Protein AF-A0A820ENM4-F1 (afdb_monomer)

Foldseek 3Di:
DDKDQFDPPAPPVQFGIKDWDADPPVRDIDIDGHNDPDPVVVVVCCCPPPPPD

Structure (mmCIF, N/CA/C/O backbone):
data_AF-A0A820ENM4-F1
#
_entry.id   AF-A0A820ENM4-F1
#
loop_
_atom_site.group_PDB
_atom_site.id
_atom_site.type_symbol
_atom_site.label_atom_id
_atom_site.label_alt_id
_atom_site.label_comp_id
_atom_site.label_asym_id
_atom_site.label_entity_id
_atom_site.label_seq_id
_atom_site.pdbx_PDB_ins_code
_atom_site.Cartn_x
_atom_site.Cartn_y
_atom_site.Cartn_z
_atom_site.occupancy
_atom_site.B_iso_or_equiv
_atom_site.auth_seq_id
_atom_site.auth_comp_id
_atom_site.auth_asym_id
_atom_site.auth_atom_id
_atom_site.pdbx_PDB_model_num
ATOM 1 N N . MET A 1 1 ? -3.711 6.446 -1.687 1.00 86.25 1 MET A N 1
ATOM 2 C CA . MET A 1 1 ? -2.454 5.701 -1.921 1.00 86.25 1 MET A CA 1
ATOM 3 C C . MET A 1 1 ? -1.908 6.126 -3.270 1.00 86.25 1 MET A C 1
ATOM 5 O O . MET A 1 1 ? 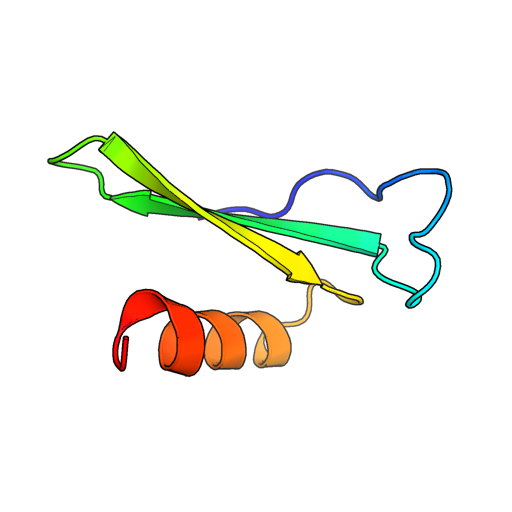-2.705 6.404 -4.159 1.00 86.25 1 MET A O 1
ATOM 9 N N . GLY A 1 2 ? -0.589 6.224 -3.413 1.00 91.12 2 GLY A N 1
ATOM 10 C CA . GLY A 1 2 ? 0.025 6.583 -4.688 1.00 91.12 2 GLY A CA 1
ATOM 11 C C . GLY A 1 2 ? 1.515 6.270 -4.740 1.00 91.12 2 GLY A C 1
ATOM 12 O O . GLY 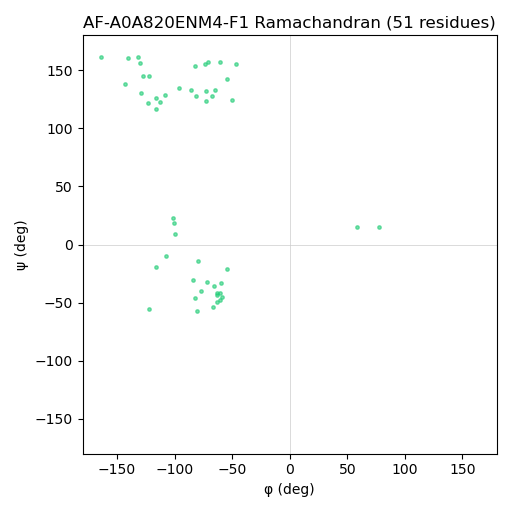A 1 2 ? 2.166 6.096 -3.709 1.00 91.12 2 GLY A O 1
ATOM 13 N N . PHE A 1 3 ? 2.044 6.197 -5.961 1.00 91.31 3 PHE A N 1
ATOM 14 C CA . PHE A 1 3 ? 3.479 6.142 -6.216 1.00 91.31 3 PHE A CA 1
ATOM 15 C C . PHE A 1 3 ? 4.004 7.536 -6.530 1.00 91.31 3 PHE A C 1
ATOM 17 O O . PHE A 1 3 ? 3.439 8.254 -7.352 1.00 91.31 3 PHE A O 1
ATOM 24 N N . HIS A 1 4 ? 5.124 7.892 -5.917 1.00 88.12 4 HIS A N 1
ATOM 25 C CA . HIS A 1 4 ? 5.867 9.087 -6.289 1.00 88.12 4 HIS A CA 1
ATOM 26 C C . HIS A 1 4 ? 6.756 8.788 -7.498 1.00 88.12 4 HIS A C 1
ATOM 28 O O . HIS A 1 4 ? 7.131 7.632 -7.725 1.00 88.12 4 HIS A O 1
ATOM 34 N N . ARG A 1 5 ? 7.063 9.838 -8.276 1.00 77.12 5 ARG A N 1
ATOM 35 C CA . ARG A 1 5 ? 7.901 9.781 -9.488 1.00 77.12 5 ARG A CA 1
ATOM 36 C C . ARG A 1 5 ? 9.190 8.983 -9.244 1.00 77.12 5 ARG A C 1
ATOM 38 O O . ARG A 1 5 ? 9.646 8.926 -8.099 1.00 77.12 5 ARG A O 1
ATOM 45 N N . PRO A 1 6 ? 9.793 8.413 -10.305 1.00 76.81 6 PRO A N 1
ATOM 46 C CA . PRO A 1 6 ? 11.045 7.688 -10.175 1.00 76.81 6 PRO A CA 1
ATOM 47 C C . PRO A 1 6 ? 12.077 8.513 -9.401 1.00 76.81 6 PRO A C 1
ATOM 49 O O . PRO A 1 6 ? 12.347 9.656 -9.773 1.00 76.81 6 PRO A O 1
ATOM 52 N N . ILE A 1 7 ? 12.614 7.956 -8.314 1.00 82.62 7 ILE A N 1
ATOM 53 C CA . ILE A 1 7 ? 13.684 8.602 -7.560 1.00 82.62 7 ILE A CA 1
ATOM 54 C C . ILE A 1 7 ? 14.973 8.517 -8.374 1.00 82.62 7 ILE A C 1
ATOM 56 O O . ILE A 1 7 ? 15.414 7.433 -8.762 1.00 82.62 7 ILE A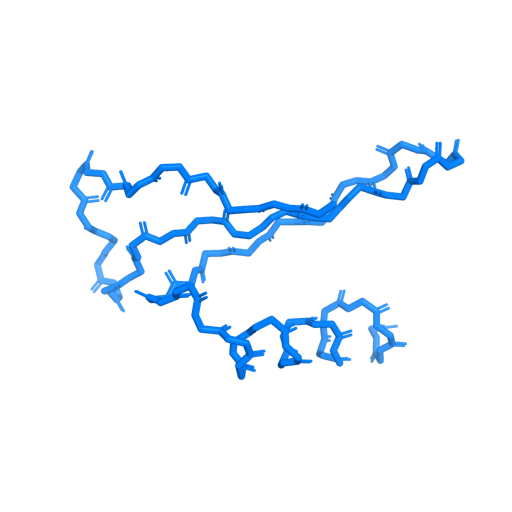 O 1
ATOM 60 N N . THR A 1 8 ? 15.557 9.682 -8.633 1.00 79.62 8 THR A N 1
ATOM 61 C CA . THR A 1 8 ? 16.823 9.826 -9.347 1.00 79.62 8 THR A CA 1
ATOM 62 C C . THR A 1 8 ? 17.787 10.595 -8.445 1.00 79.62 8 THR A C 1
ATOM 64 O O . THR A 1 8 ? 17.465 11.723 -8.068 1.00 79.62 8 THR A O 1
ATOM 67 N N . PRO A 1 9 ? 18.954 10.026 -8.095 1.00 75.06 9 PRO A N 1
ATOM 68 C CA . PRO A 1 9 ? 19.455 8.709 -8.499 1.00 75.06 9 PRO A CA 1
ATOM 69 C C . PRO A 1 9 ? 18.730 7.542 -7.804 1.00 75.06 9 PRO A C 1
ATOM 71 O O . PRO A 1 9 ? 18.192 7.682 -6.705 1.00 75.06 9 PRO A O 1
ATOM 74 N N . THR A 1 10 ? 18.745 6.370 -8.446 1.00 78.81 10 THR A N 1
ATOM 75 C CA . THR A 1 10 ? 18.215 5.124 -7.872 1.00 78.81 10 THR A CA 1
ATOM 76 C C . THR A 1 10 ? 18.861 4.844 -6.517 1.00 78.81 10 THR A C 1
ATOM 78 O O . THR A 1 10 ? 20.063 5.059 -6.345 1.00 78.81 10 THR A O 1
ATOM 8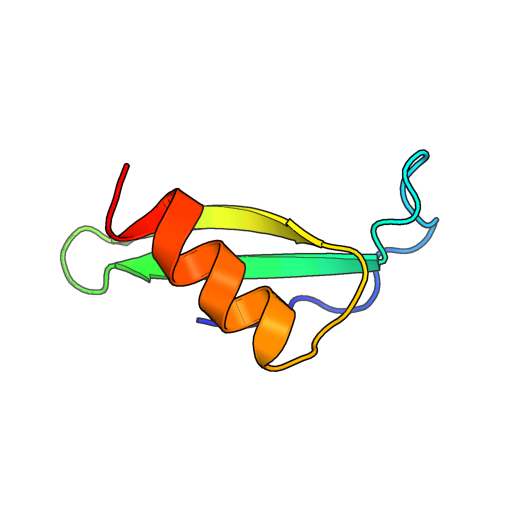1 N N . SER A 1 11 ? 18.098 4.323 -5.552 1.00 82.56 11 SER A N 1
ATOM 82 C CA . SER A 1 11 ? 18.682 3.983 -4.250 1.00 82.56 11 SER A CA 1
ATOM 83 C C . SER A 1 11 ? 19.785 2.926 -4.398 1.00 82.56 11 SER A C 1
ATOM 85 O O . SER A 1 11 ? 19.755 2.111 -5.322 1.00 82.56 11 SER A O 1
ATOM 87 N N . ARG A 1 12 ? 20.714 2.856 -3.431 1.00 80.19 12 ARG A N 1
ATOM 88 C CA . ARG A 1 12 ? 21.774 1.823 -3.390 1.00 80.19 12 ARG A CA 1
ATOM 89 C C . ARG A 1 12 ? 21.237 0.383 -3.457 1.00 80.19 12 ARG A C 1
ATOM 91 O O . ARG A 1 12 ? 21.977 -0.522 -3.812 1.00 80.19 12 ARG A O 1
ATOM 98 N N . ARG A 1 13 ? 19.960 0.166 -3.112 1.00 83.19 13 ARG A N 1
ATOM 99 C CA . ARG A 1 13 ? 19.272 -1.140 -3.154 1.00 83.19 13 ARG A CA 1
ATOM 100 C C . ARG A 1 13 ? 18.389 -1.325 -4.398 1.00 83.19 13 ARG A C 1
ATOM 102 O O . ARG A 1 13 ? 17.604 -2.267 -4.454 1.00 83.19 13 ARG A O 1
ATOM 109 N N . GLY A 1 14 ? 18.473 -0.419 -5.373 1.00 85.19 14 GLY A N 1
ATOM 110 C CA . GLY A 1 14 ? 17.696 -0.473 -6.612 1.00 85.19 14 GLY A CA 1
ATOM 111 C C . GLY A 1 14 ? 16.237 -0.031 -6.469 1.00 85.19 14 GLY A C 1
ATOM 112 O O . GLY A 1 14 ? 15.435 -0.311 -7.358 1.00 85.19 14 GLY A O 1
ATOM 113 N N . ASN A 1 15 ? 15.868 0.642 -5.372 1.00 89.06 15 ASN A N 1
ATOM 114 C CA . ASN A 1 15 ? 14.520 1.197 -5.236 1.00 89.06 15 ASN A CA 1
ATOM 115 C C . ASN A 1 15 ? 14.375 2.412 -6.154 1.00 89.06 15 ASN A C 1
ATOM 117 O O . ASN A 1 15 ? 15.242 3.289 -6.158 1.00 89.06 15 ASN A O 1
ATOM 121 N N . LYS A 1 16 ? 13.280 2.442 -6.913 1.00 90.7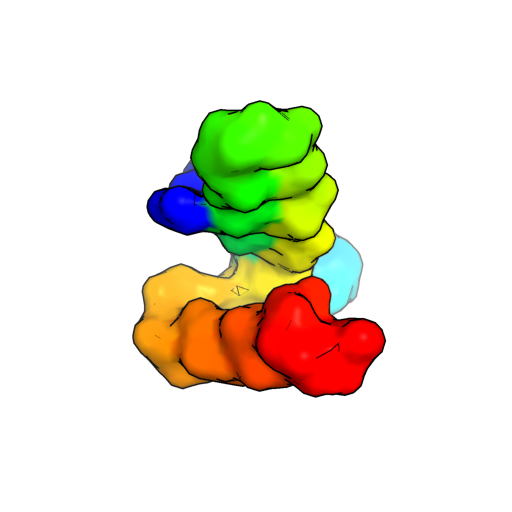5 16 LYS A N 1
ATOM 122 C CA . LYS A 1 16 ? 12.972 3.468 -7.915 1.00 90.75 16 LYS A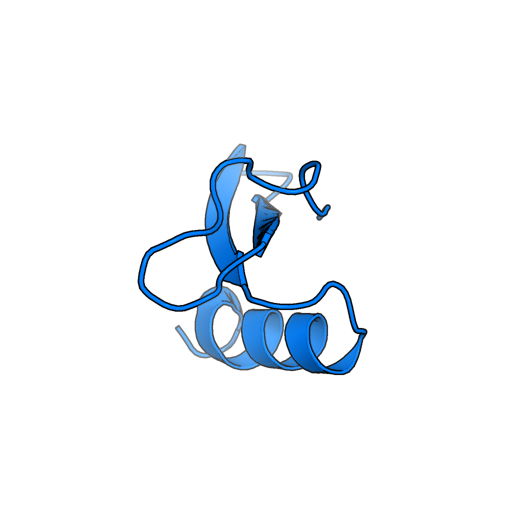 CA 1
ATOM 123 C C . LYS A 1 16 ? 11.726 4.263 -7.567 1.00 90.75 16 LYS A C 1
ATOM 125 O O . LYS A 1 16 ? 11.573 5.358 -8.075 1.00 90.75 16 LYS A O 1
ATOM 130 N N . TYR A 1 17 ? 10.855 3.757 -6.706 1.00 91.44 17 TYR A N 1
ATOM 131 C CA . TYR A 1 17 ? 9.589 4.403 -6.385 1.00 91.44 17 TYR A CA 1
ATOM 132 C C . TYR A 1 17 ? 9.408 4.498 -4.877 1.00 91.44 17 TYR A C 1
ATOM 134 O O . TYR A 1 17 ? 9.969 3.711 -4.114 1.00 91.44 17 TYR A O 1
ATOM 142 N N . ILE A 1 18 ? 8.590 5.452 -4.449 1.00 92.88 18 ILE A N 1
ATOM 143 C CA . ILE A 1 18 ? 8.108 5.533 -3.072 1.00 92.88 18 ILE A CA 1
ATOM 144 C C . ILE A 1 18 ? 6.599 5.350 -3.124 1.00 92.88 18 ILE A C 1
ATOM 146 O O . ILE A 1 18 ? 5.904 6.174 -3.723 1.00 92.88 18 ILE A O 1
ATOM 150 N N . ILE A 1 19 ? 6.100 4.282 -2.508 1.00 94.69 19 ILE A N 1
ATOM 151 C CA . ILE A 1 19 ? 4.666 4.103 -2.284 1.00 94.69 19 ILE A CA 1
ATOM 152 C C . ILE A 1 19 ? 4.283 4.811 -0.988 1.00 94.69 19 ILE A C 1
ATOM 154 O O . ILE A 1 19 ? 4.979 4.673 0.020 1.00 94.69 19 ILE A O 1
ATOM 158 N N . SER A 1 20 ? 3.200 5.583 -1.016 1.00 94.81 20 SER A N 1
ATOM 159 C CA . SER A 1 20 ? 2.584 6.144 0.185 1.00 94.81 20 SER A CA 1
ATOM 160 C C . SER A 1 20 ? 1.130 5.732 0.320 1.00 94.81 20 SER A C 1
ATOM 162 O O . SER A 1 20 ? 0.376 5.630 -0.656 1.00 94.81 20 SER A O 1
ATOM 164 N N . LEU A 1 21 ? 0.723 5.548 1.568 1.00 95.25 21 LEU A N 1
ATOM 165 C CA . LEU A 1 21 ? -0.663 5.415 1.966 1.00 95.25 21 LEU A CA 1
ATOM 166 C C . LEU A 1 21 ? -0.927 6.381 3.111 1.00 95.25 21 LEU A C 1
ATOM 168 O O . LEU A 1 21 ? -0.175 6.433 4.079 1.00 95.25 21 LEU A O 1
ATOM 172 N N . THR A 1 22 ? -1.993 7.153 2.961 1.00 95.06 22 THR A N 1
ATOM 173 C CA . THR A 1 22 ? -2.465 8.099 3.964 1.00 95.06 22 THR A CA 1
ATOM 174 C C . THR A 1 22 ? -3.796 7.592 4.474 1.00 95.06 22 THR A C 1
ATOM 176 O O . THR A 1 22 ? -4.719 7.404 3.678 1.00 95.06 22 THR A O 1
ATOM 179 N N . ASP A 1 23 ? -3.885 7.373 5.779 1.00 94.25 23 ASP A N 1
ATOM 180 C CA . ASP A 1 23 ? -5.161 7.174 6.445 1.00 94.25 23 ASP A CA 1
ATOM 181 C C . ASP A 1 23 ? -5.961 8.483 6.400 1.00 94.25 23 ASP A C 1
ATOM 183 O O . ASP A 1 23 ? -5.459 9.558 6.734 1.00 94.25 23 ASP A O 1
ATOM 187 N N . ILE A 1 24 ? -7.205 8.414 5.930 1.00 94.19 24 ILE A N 1
ATOM 188 C CA . ILE A 1 24 ? -7.990 9.617 5.625 1.00 94.19 24 ILE A CA 1
ATOM 189 C C . ILE A 1 24 ? -8.432 10.337 6.902 1.00 94.19 24 ILE A C 1
ATOM 191 O O . ILE A 1 24 ? -8.523 11.569 6.877 1.00 94.19 24 ILE A O 1
ATOM 195 N N . LEU A 1 25 ? -8.684 9.602 7.988 1.00 96.31 25 LEU A N 1
ATOM 196 C CA . LEU A 1 25 ? -9.228 10.136 9.234 1.00 96.31 25 LEU A CA 1
ATOM 197 C C . LEU A 1 25 ? -8.136 10.791 10.087 1.00 96.31 25 LEU A C 1
ATOM 199 O O . LEU A 1 25 ? -8.214 11.975 10.397 1.00 96.31 25 LEU A O 1
ATOM 203 N N . SER A 1 26 ? -7.097 10.030 10.420 1.00 96.38 26 SER A N 1
ATOM 204 C CA . SER A 1 26 ? -5.976 10.465 11.262 1.00 96.38 26 SER A CA 1
ATOM 205 C C . SER A 1 26 ? -4.934 11.294 10.514 1.00 96.38 26 SER A C 1
ATOM 207 O O . SER A 1 26 ? -4.066 11.899 11.139 1.00 96.38 26 SER A O 1
ATOM 209 N N . LYS A 1 27 ? -4.979 11.289 9.173 1.00 94.56 27 LYS A N 1
ATOM 210 C CA . LYS A 1 27 ? -3.920 11.815 8.295 1.00 94.56 27 LYS A CA 1
ATOM 211 C C . LYS A 1 27 ? -2.561 11.143 8.501 1.00 94.56 27 LYS A C 1
ATOM 213 O O . LYS A 1 27 ? -1.557 11.642 7.998 1.00 94.56 27 LYS A O 1
ATOM 218 N N . PHE A 1 28 ? -2.518 9.997 9.182 1.00 93.94 28 PHE A N 1
ATOM 219 C CA . PHE A 1 28 ? -1.295 9.234 9.366 1.00 93.94 28 PHE A CA 1
ATOM 220 C C . PHE A 1 28 ? -0.790 8.703 8.022 1.00 93.94 28 PHE A C 1
ATOM 222 O O . PHE A 1 28 ? -1.558 8.155 7.227 1.00 93.94 28 PHE A O 1
ATOM 229 N N . VAL A 1 29 ? 0.505 8.872 7.753 1.00 94.06 29 VAL A N 1
ATOM 230 C CA . VAL A 1 29 ? 1.118 8.496 6.474 1.00 94.06 29 VAL A CA 1
ATOM 231 C C . VAL A 1 29 ? 2.142 7.393 6.688 1.00 94.06 29 VAL A C 1
ATOM 233 O O . VAL A 1 29 ? 3.092 7.551 7.450 1.00 94.06 29 VAL A O 1
ATOM 236 N N . VAL A 1 30 ? 1.990 6.302 5.941 1.00 94.75 30 VAL A N 1
ATOM 237 C CA . VAL A 1 30 ? 2.988 5.236 5.825 1.00 94.75 30 VAL A CA 1
ATOM 238 C C . VAL A 1 30 ? 3.623 5.309 4.445 1.00 94.75 30 VAL A C 1
ATOM 240 O O . VAL A 1 30 ? 2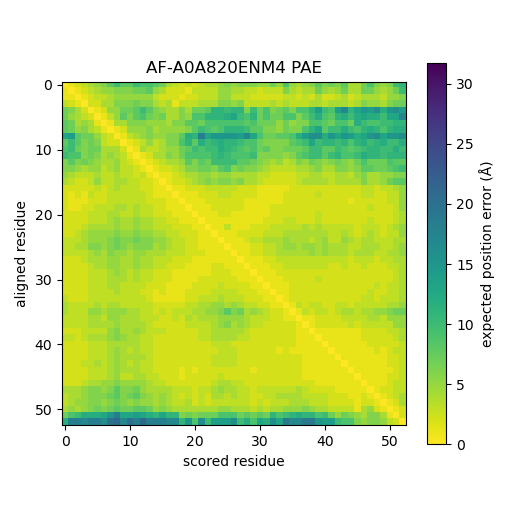.922 5.343 3.431 1.00 94.75 30 VAL A O 1
ATOM 243 N N . THR A 1 31 ? 4.955 5.323 4.394 1.00 93.69 31 THR A N 1
ATOM 244 C CA . THR A 1 31 ? 5.719 5.342 3.143 1.00 93.69 31 THR A CA 1
ATOM 245 C C . THR A 1 31 ? 6.753 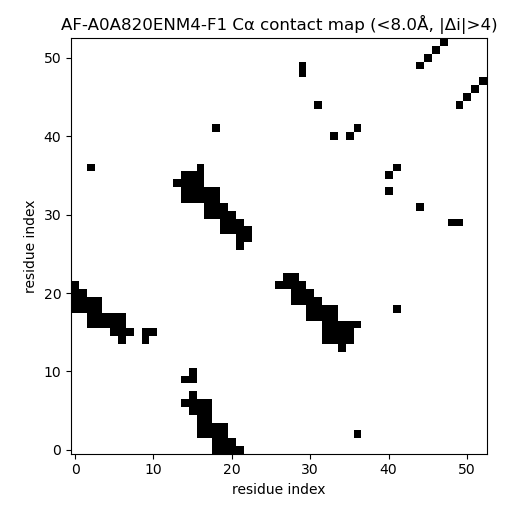4.221 3.101 1.00 93.69 31 THR A C 1
ATOM 247 O O . THR A 1 31 ? 7.335 3.855 4.122 1.00 93.69 31 THR A O 1
ATOM 250 N N . LYS A 1 32 ? 6.991 3.658 1.910 1.00 92.06 32 LYS A N 1
ATOM 251 C CA . LYS A 1 32 ? 8.021 2.633 1.683 1.00 92.06 32 LYS A CA 1
ATOM 252 C C . LYS A 1 32 ? 8.690 2.823 0.328 1.00 92.06 32 LYS A C 1
ATOM 254 O O . LYS A 1 32 ? 8.036 3.094 -0.677 1.00 92.06 32 LYS A O 1
ATOM 259 N N . ALA A 1 33 ? 10.010 2.666 0.294 1.00 91.88 33 ALA A N 1
ATOM 260 C CA . ALA A 1 33 ? 10.766 2.658 -0.952 1.00 91.88 33 ALA A CA 1
ATOM 261 C C . ALA A 1 33 ? 10.684 1.271 -1.604 1.00 91.88 33 ALA A C 1
ATOM 263 O O . ALA A 1 33 ? 11.005 0.265 -0.970 1.00 91.88 33 ALA A O 1
ATOM 264 N N . VAL A 1 34 ? 10.292 1.224 -2.875 1.00 92.31 34 VAL A N 1
ATOM 265 C CA . VAL A 1 34 ? 10.110 -0.010 -3.646 1.00 92.31 34 VAL A CA 1
ATOM 266 C C . VAL A 1 34 ? 10.790 0.070 -5.013 1.00 92.31 34 VAL A C 1
ATOM 268 O O . VAL A 1 34 ? 11.147 1.146 -5.498 1.00 92.31 34 VAL A O 1
ATOM 271 N N . ARG A 1 35 ? 11.022 -1.085 -5.639 1.00 90.62 35 ARG A N 1
ATOM 272 C CA . ARG A 1 35 ? 11.768 -1.187 -6.906 1.00 90.62 35 ARG A CA 1
ATOM 273 C C . ARG A 1 35 ? 10.897 -0.942 -8.133 1.00 90.62 35 ARG A C 1
ATOM 275 O O . ARG A 1 35 ? 11.389 -0.421 -9.129 1.00 90.62 35 ARG A O 1
ATOM 282 N N . ASP A 1 36 ? 9.623 -1.287 -8.042 1.00 89.94 36 ASP A N 1
ATOM 283 C CA . ASP A 1 36 ? 8.660 -1.319 -9.136 1.00 89.94 36 ASP A CA 1
ATOM 284 C C . ASP A 1 36 ? 7.287 -0.805 -8.677 1.00 89.94 36 ASP A C 1
ATOM 286 O O . ASP A 1 36 ? 6.984 -0.774 -7.484 1.00 89.94 36 ASP A O 1
ATOM 290 N N . ASN A 1 37 ? 6.453 -0.406 -9.634 1.00 91.19 37 ASN A N 1
ATOM 291 C CA . ASN A 1 37 ? 5.088 0.075 -9.413 1.00 91.19 37 ASN A CA 1
ATOM 292 C C . ASN A 1 37 ? 4.023 -0.997 -9.722 1.00 91.19 37 ASN A C 1
ATOM 294 O O . ASN A 1 37 ? 2.878 -0.660 -10.021 1.00 91.19 37 ASN A O 1
ATOM 298 N N . SER A 1 38 ? 4.387 -2.284 -9.681 1.00 93.25 38 SER A N 1
ATOM 299 C CA . SER A 1 38 ? 3.457 -3.371 -9.992 1.00 93.25 38 SER A CA 1
ATOM 300 C C . SER A 1 38 ? 2.396 -3.564 -8.904 1.00 93.25 38 SER A C 1
ATOM 302 O O . SER A 1 38 ? 2.607 -3.265 -7.723 1.00 93.25 38 SER A O 1
ATOM 304 N N . ALA A 1 39 ? 1.263 -4.158 -9.288 1.00 94.56 39 ALA A N 1
ATOM 305 C CA . ALA A 1 39 ? 0.202 -4.528 -8.354 1.00 94.56 39 ALA A CA 1
ATOM 306 C C . ALA A 1 39 ? 0.685 -5.512 -7.271 1.00 94.56 39 ALA A C 1
ATOM 308 O O . ALA A 1 39 ? 0.250 -5.429 -6.125 1.00 94.56 39 ALA A O 1
ATOM 309 N N . GLN A 1 40 ? 1.629 -6.404 -7.593 1.00 95.75 40 GLN A N 1
ATOM 310 C CA . GLN A 1 40 ? 2.196 -7.346 -6.621 1.00 95.75 40 GLN A CA 1
ATOM 311 C C . GLN A 1 40 ? 2.936 -6.618 -5.494 1.00 95.75 40 GLN A C 1
ATOM 313 O O . GLN A 1 40 ? 2.769 -6.947 -4.319 1.00 95.75 40 GLN A O 1
ATOM 318 N N . THR A 1 41 ? 3.706 -5.584 -5.839 1.00 93.69 41 THR A N 1
ATOM 319 C CA . THR A 1 41 ? 4.411 -4.755 -4.857 1.00 93.69 41 THR A CA 1
ATOM 320 C C . THR A 1 41 ? 3.442 -3.964 -3.978 1.00 93.69 41 THR A C 1
ATOM 322 O O . THR A 1 41 ? 3.681 -3.853 -2.775 1.00 93.69 41 THR A O 1
ATOM 325 N N . VAL A 1 42 ? 2.317 -3.498 -4.531 1.00 94.69 42 VAL A N 1
ATOM 326 C CA . VAL A 1 42 ? 1.238 -2.866 -3.752 1.00 94.69 42 VAL A CA 1
ATOM 327 C C . VAL A 1 42 ? 0.625 -3.849 -2.755 1.00 94.69 42 VAL A C 1
ATOM 329 O O . VAL A 1 42 ? 0.512 -3.524 -1.577 1.00 94.69 42 VAL A O 1
ATOM 332 N N . VAL A 1 43 ? 0.256 -5.055 -3.197 1.00 95.56 43 VAL A N 1
ATOM 333 C CA . VAL A 1 43 ? -0.356 -6.069 -2.319 1.00 95.56 43 VAL A CA 1
ATOM 334 C C . VAL A 1 43 ? 0.591 -6.454 -1.186 1.00 95.56 43 VAL A C 1
ATOM 336 O O . VAL A 1 43 ? 0.157 -6.557 -0.040 1.00 95.56 43 VAL A O 1
ATOM 339 N N . ARG A 1 44 ? 1.884 -6.625 -1.483 1.00 94.50 44 ARG A N 1
ATOM 340 C CA . ARG A 1 44 ? 2.899 -6.905 -0.461 1.00 94.50 44 ARG A CA 1
ATOM 341 C C . ARG A 1 44 ? 2.993 -5.775 0.564 1.00 94.50 44 ARG A C 1
ATOM 343 O O . ARG A 1 44 ? 2.943 -6.053 1.754 1.00 94.50 44 ARG A O 1
ATOM 350 N N . PHE A 1 45 ? 3.057 -4.522 0.109 1.00 93.94 45 PHE A N 1
ATOM 351 C CA . PHE A 1 45 ? 3.072 -3.350 0.990 1.00 93.94 45 PHE A CA 1
ATOM 352 C C . PHE A 1 45 ? 1.829 -3.280 1.891 1.00 93.94 45 PHE A C 1
ATOM 354 O O . PHE A 1 45 ? 1.947 -3.066 3.092 1.00 93.94 45 PHE A O 1
ATOM 361 N N . LEU A 1 46 ? 0.635 -3.513 1.340 1.00 94.31 46 LEU A N 1
ATOM 362 C CA . LEU A 1 46 ? -0.601 -3.503 2.127 1.00 94.31 46 LEU A CA 1
ATOM 363 C C . LEU A 1 46 ? -0.618 -4.607 3.191 1.00 94.31 46 LEU A C 1
ATOM 365 O O . LEU A 1 46 ? -1.009 -4.357 4.328 1.00 94.31 46 LEU A O 1
ATOM 369 N N . LYS A 1 47 ? -0.188 -5.822 2.840 1.00 95.12 47 LYS A N 1
ATOM 370 C CA . LYS A 1 47 ? -0.148 -6.937 3.790 1.00 95.12 47 LYS A CA 1
ATOM 371 C C . LYS A 1 47 ? 0.883 -6.698 4.889 1.00 95.12 47 LYS A C 1
ATOM 373 O O . LYS A 1 47 ? 0.530 -6.759 6.059 1.00 95.12 47 LYS A O 1
ATOM 378 N N . GLU A 1 48 ? 2.129 -6.420 4.522 1.00 92.88 48 GLU A N 1
ATOM 379 C CA . GLU A 1 48 ? 3.245 -6.363 5.473 1.00 92.88 48 GLU A CA 1
ATOM 380 C C . GLU A 1 48 ? 3.263 -5.076 6.302 1.00 92.88 48 GLU A C 1
ATOM 382 O O . GLU A 1 48 ? 3.573 -5.121 7.486 1.00 92.88 48 GLU A O 1
ATOM 387 N N . ASP A 1 49 ? 2.957 -3.925 5.695 1.00 90.12 49 ASP A N 1
ATOM 388 C CA . ASP A 1 49 ? 3.212 -2.621 6.318 1.00 90.12 49 ASP A CA 1
ATOM 389 C C . ASP A 1 49 ? 1.945 -1.902 6.800 1.00 90.12 49 ASP A C 1
ATOM 391 O O . ASP A 1 49 ? 2.068 -0.868 7.460 1.00 90.12 49 ASP A O 1
ATOM 395 N N . ILE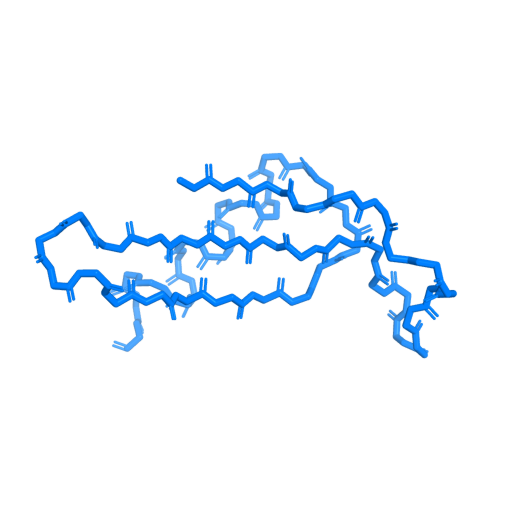 A 1 50 ? 0.748 -2.396 6.456 1.00 89.88 50 ILE A N 1
ATOM 396 C CA . ILE A 1 50 ? -0.530 -1.739 6.785 1.00 89.88 50 ILE A CA 1
ATOM 397 C C . ILE A 1 50 ? -1.455 -2.652 7.594 1.00 89.88 50 ILE A C 1
ATOM 399 O O . ILE A 1 50 ? -1.899 -2.250 8.661 1.00 89.88 50 ILE A O 1
ATOM 403 N N . ILE A 1 51 ? -1.764 -3.856 7.100 1.00 89.69 51 ILE A N 1
ATOM 404 C CA . ILE A 1 51 ? -2.762 -4.744 7.724 1.00 89.69 51 ILE A CA 1
ATOM 405 C C . ILE A 1 51 ? -2.165 -5.544 8.882 1.00 89.69 51 ILE A C 1
ATOM 407 O O . ILE A 1 51 ? -2.787 -5.658 9.932 1.00 89.69 51 ILE A O 1
ATOM 411 N N . THR A 1 52 ? -0.986 -6.130 8.677 1.00 82.69 52 THR A N 1
ATOM 412 C CA . THR A 1 52 ? -0.399 -7.109 9.613 1.00 82.69 52 THR A CA 1
ATOM 413 C C . THR A 1 52 ? 0.675 -6.492 10.512 1.00 82.69 52 THR A C 1
ATOM 415 O O . THR A 1 52 ? 1.530 -7.211 11.021 1.00 82.69 52 THR A O 1
ATOM 418 N N . LYS A 1 53 ? 0.678 -5.161 10.634 1.00 60.53 53 LYS A N 1
ATOM 419 C CA . LYS A 1 53 ? 1.707 -4.412 11.355 1.00 60.53 53 LYS A CA 1
ATOM 420 C C . LYS A 1 53 ? 1.469 -4.398 12.859 1.00 60.53 53 LYS A C 1
ATOM 422 O O . LYS A 1 53 ? 0.295 -4.253 13.259 1.00 60.53 53 LYS A O 1
#

Organism: NCBI:txid433720

Mean predicted aligned error: 4.07 Å

Sequence (53 aa):
MGFHRPITPTSRRGNKYIISLTDILSKFVVTKAVRDNSAQTVVRFLKEDIITK

InterPro domains:
  IPR012337 Ribonuclease H-like superfamily [SSF53098] (9-52)
  IPR036397 Ribonuclease H superfamily [G3DSA:3.30.420.10] (1-53)

Radius of gyration: 11.41 Å; Cα contacts (8 Å, |Δi|>4): 75; chains: 1; bounding box: 31×19×22 Å

Solvent-accessible surface area (backbone atoms only — not comparable to full-atom values): 3213 Å² total; per-residue (Å²): 110,49,74,49,73,75,44,81,76,59,43,98,84,56,30,28,29,37,42,37,40,59,44,85,86,83,62,48,72,51,73,47,80,31,62,63,91,47,71,67,54,51,53,49,47,44,47,60,70,62,71,71,99

Nearest PDB structures (foldseek):
  2x6n-assembly1_B  TM=9.351E-01  e=9.916E-02  Human spumaretrovirus
  2x74-assembly1_C  TM=9.383E-01  e=1.208E-01  Human spumaretrovirus
  4bac-assembly1_B-2  TM=9.176E-01  e=1.472E-01  Human spumaretrovirus
  2x74-assembly2_A  TM=9.337E-01  e=1.793E-01  Human spumaretrovirus
  2x6s-assembly2_D  TM=9.385E-01  e=2.046E-01  Human spumaretrovirus

Secondary structure (DSSP, 8-state):
-EEEPPPSSPPTT---EEEEEE-TTT--EEEEEES---HHHHHHHHIIIII--

pLDDT: mean 89.68, std 6.95, range [60.53, 96.38]